Protein AF-A0A7C4X6X7-F1 (afdb_monomer_lite)

Sequence (60 aa):
RRNQQVLVQINSGALFVSAPGQALDEGKIGDLIRVRRGEKSDERIIYCTIQPDGTVRPHI

Secondary structure (DSSP, 8-state):
-TT-EEEEEEE-SS-EEEEEEEE-S---TT-EEEEEESSGGG-EEEEEEEPTTS-EEE--

Radius of gyration: 10.9 Å; chains: 1; bounding box: 23×27×26 Å

pLDDT: mean 93.11, std 5.36, range [70.38, 97.81]

Foldseek 3Di:
DAQDKAWEWDDPPVDTDIDIWGWHDDDDAQDWTWTWDDDDPPTDIFIWGQHPVRHTYTDD

Structure (mmCIF, N/CA/C/O backbone):
data_AF-A0A7C4X6X7-F1
#
_entry.id   AF-A0A7C4X6X7-F1
#
loop_
_atom_site.group_PDB
_atom_site.id
_atom_site.type_symbol
_atom_site.label_atom_id
_atom_site.label_alt_id
_atom_site.label_comp_id
_atom_site.label_asym_id
_atom_site.label_entity_id
_atom_site.label_seq_id
_atom_site.pdbx_PDB_ins_code
_atom_site.Cartn_x
_atom_site.Cartn_y
_atom_site.Cartn_z
_atom_site.occupancy
_atom_site.B_iso_or_equiv
_atom_site.auth_seq_id
_atom_site.auth_comp_id
_atom_site.auth_asym_id
_atom_site.auth_atom_id
_atom_site.pdbx_PDB_model_num
ATOM 1 N N . ARG A 1 1 ? -7.306 -2.731 7.492 1.00 92.94 1 ARG A N 1
ATOM 2 C CA . ARG A 1 1 ? -7.984 -1.967 8.574 1.00 92.94 1 ARG A CA 1
ATOM 3 C C . ARG A 1 1 ? -7.373 -0.574 8.652 1.00 92.94 1 ARG A C 1
ATOM 5 O O . ARG A 1 1 ? -6.234 -0.412 8.224 1.00 92.94 1 ARG A O 1
ATOM 12 N N . ARG A 1 2 ? -8.083 0.410 9.213 1.00 94.50 2 ARG A N 1
ATOM 13 C CA . ARG A 1 2 ? -7.558 1.770 9.388 1.00 94.50 2 ARG A CA 1
ATOM 14 C C . ARG A 1 2 ? -6.405 1.776 10.394 1.00 94.50 2 ARG A C 1
ATOM 16 O O . ARG A 1 2 ? -6.4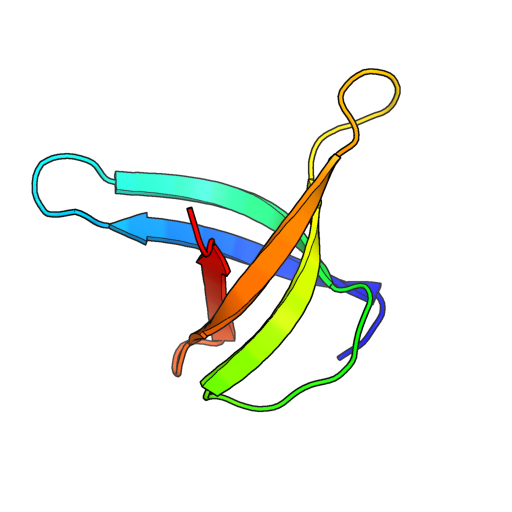00 0.996 11.341 1.00 94.50 2 ARG A O 1
ATOM 23 N N . ASN A 1 3 ? -5.428 2.651 10.169 1.00 94.69 3 ASN A N 1
ATOM 24 C CA . ASN A 1 3 ? -4.168 2.790 10.905 1.00 94.69 3 ASN A CA 1
ATOM 25 C C . ASN A 1 3 ? -3.259 1.552 10.892 1.00 94.69 3 ASN A C 1
ATOM 27 O O . ASN A 1 3 ? -2.221 1.558 11.554 1.00 94.69 3 ASN A O 1
ATOM 31 N N . GLN A 1 4 ? -3.611 0.517 10.127 1.00 95.25 4 GLN A N 1
ATOM 32 C CA . GLN A 1 4 ? -2.803 -0.685 9.979 1.00 95.25 4 GLN A CA 1
ATOM 33 C C . GLN A 1 4 ? -1.548 -0.383 9.156 1.00 95.25 4 GLN A C 1
ATOM 35 O O . GLN A 1 4 ? -1.611 0.330 8.151 1.00 95.25 4 GLN A O 1
ATOM 40 N N . GLN A 1 5 ? -0.416 -0.954 9.564 1.00 95.81 5 GLN A N 1
ATOM 41 C CA . GLN A 1 5 ? 0.796 -0.935 8.756 1.00 95.81 5 GLN A CA 1
ATOM 42 C C . GLN A 1 5 ? 0.614 -1.848 7.541 1.00 95.81 5 GLN A C 1
ATOM 44 O O . GLN A 1 5 ? 0.177 -2.993 7.666 1.00 95.81 5 GLN A O 1
ATOM 49 N N . VAL A 1 6 ? 0.924 -1.322 6.363 1.00 95.88 6 VAL A N 1
ATOM 50 C CA . VAL A 1 6 ? 0.784 -2.009 5.078 1.00 95.88 6 VAL A CA 1
ATOM 51 C C . VAL A 1 6 ? 2.086 -1.906 4.296 1.00 95.88 6 VAL A C 1
ATOM 53 O O . VAL A 1 6 ? 2.872 -0.976 4.491 1.00 95.88 6 VAL A O 1
ATOM 56 N N . LEU A 1 7 ? 2.310 -2.857 3.393 1.00 96.62 7 LEU A N 1
ATOM 57 C CA . LEU A 1 7 ? 3.435 -2.822 2.469 1.00 96.62 7 LEU A CA 1
ATOM 58 C C . LEU A 1 7 ? 2.946 -2.321 1.110 1.00 96.62 7 LEU A C 1
ATOM 60 O O . LEU A 1 7 ? 2.104 -2.953 0.475 1.00 96.62 7 LEU A O 1
ATOM 64 N N . VAL A 1 8 ? 3.470 -1.178 0.679 1.00 95.25 8 VAL A N 1
ATOM 65 C CA . VAL A 1 8 ? 3.254 -0.644 -0.666 1.00 95.25 8 VAL A CA 1
ATOM 66 C C . VAL A 1 8 ? 4.195 -1.369 -1.616 1.00 95.25 8 VAL A C 1
ATOM 68 O O . VAL A 1 8 ? 5.398 -1.386 -1.359 1.00 95.25 8 VAL A O 1
ATOM 71 N N . GLN A 1 9 ? 3.677 -1.940 -2.702 1.00 95.44 9 GLN A N 1
ATOM 72 C CA . GLN A 1 9 ? 4.473 -2.661 -3.694 1.00 95.44 9 GLN A CA 1
ATOM 73 C C . GLN A 1 9 ? 4.206 -2.168 -5.117 1.00 95.44 9 GLN A C 1
ATOM 75 O O . GLN A 1 9 ? 3.064 -1.966 -5.527 1.00 95.44 9 GLN A O 1
ATOM 80 N N . ILE A 1 10 ? 5.283 -2.012 -5.884 1.00 91.88 10 ILE A N 1
ATOM 81 C CA . ILE A 1 10 ? 5.260 -1.803 -7.332 1.00 91.88 10 ILE A CA 1
ATOM 82 C C . ILE A 1 10 ? 6.062 -2.939 -7.951 1.00 91.88 10 ILE A C 1
ATOM 84 O O . ILE A 1 10 ? 7.241 -3.097 -7.641 1.00 91.88 10 ILE A O 1
ATOM 88 N N . ASN A 1 11 ? 5.421 -3.708 -8.827 1.00 88.88 11 ASN A N 1
ATOM 89 C CA . ASN A 1 11 ? 6.069 -4.730 -9.635 1.00 88.88 11 ASN A CA 1
ATOM 90 C C . ASN A 1 11 ? 5.701 -4.499 -11.105 1.00 88.88 11 ASN A C 1
ATOM 92 O O . ASN A 1 11 ? 4.554 -4.709 -11.497 1.00 88.88 11 ASN A O 1
ATOM 96 N N . SER A 1 12 ? 6.665 -4.032 -11.896 1.00 84.38 12 SER A N 1
ATOM 97 C CA . SER A 1 12 ? 6.523 -3.818 -13.344 1.00 84.38 12 SER A CA 1
ATOM 98 C C . SER A 1 12 ? 7.376 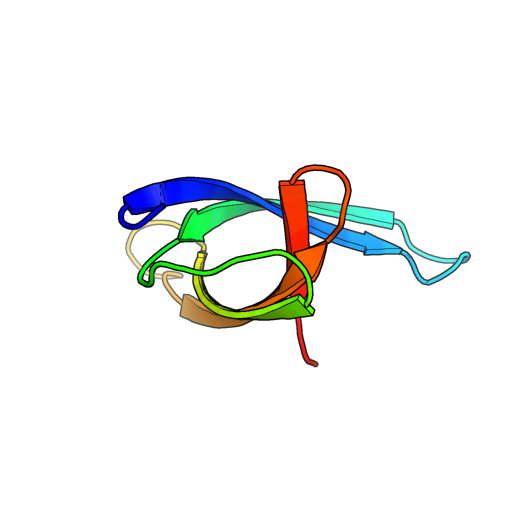-4.789 -14.171 1.00 84.38 12 SER A C 1
ATOM 100 O O . SER A 1 12 ? 7.649 -4.534 -15.342 1.00 84.38 12 SER A O 1
ATOM 102 N N . GLY A 1 13 ? 7.841 -5.890 -13.568 1.00 85.31 13 GLY A N 1
ATOM 103 C CA . GLY A 1 13 ? 8.746 -6.864 -14.187 1.00 85.31 13 GLY A CA 1
ATOM 104 C C . GLY A 1 13 ? 10.202 -6.391 -14.266 1.00 85.31 13 GLY A C 1
ATOM 105 O O . GLY A 1 13 ? 11.099 -7.127 -13.877 1.00 85.31 13 GLY A O 1
ATOM 106 N N . ALA A 1 14 ? 10.443 -5.151 -14.701 1.00 89.19 14 ALA A N 1
ATOM 107 C CA . ALA A 1 14 ? 11.779 -4.542 -14.726 1.00 89.19 14 ALA A CA 1
ATOM 108 C C . ALA A 1 14 ? 12.173 -3.884 -13.392 1.00 89.19 14 ALA A C 1
ATOM 110 O O . ALA A 1 14 ? 13.354 -3.665 -13.128 1.00 89.19 14 ALA A O 1
ATOM 111 N N . LEU A 1 15 ? 11.186 -3.548 -12.558 1.00 86.00 15 LEU A N 1
ATOM 112 C CA . LEU A 1 15 ? 11.387 -2.867 -11.289 1.00 86.00 15 LEU A CA 1
ATOM 113 C C . LEU A 1 15 ? 10.484 -3.480 -10.217 1.00 86.00 15 LEU A C 1
ATOM 115 O O . LEU A 1 15 ? 9.270 -3.597 -10.401 1.00 86.00 15 LEU A O 1
ATOM 119 N N . PHE A 1 16 ? 11.097 -3.827 -9.086 1.00 91.06 16 PHE A N 1
ATOM 120 C CA . PHE A 1 16 ? 10.409 -4.219 -7.865 1.00 91.06 16 PHE A CA 1
ATOM 121 C C . PHE A 1 16 ? 10.774 -3.238 -6.751 1.00 91.06 16 PHE A C 1
ATOM 123 O O . PHE A 1 16 ? 11.931 -3.158 -6.341 1.00 91.06 16 PHE A O 1
ATOM 130 N N . VAL A 1 17 ? 9.789 -2.480 -6.269 1.00 91.31 17 VAL A N 1
ATOM 131 C CA . VAL A 1 17 ? 9.956 -1.573 -5.126 1.00 91.31 17 VAL A CA 1
ATOM 132 C C . VAL A 1 17 ? 8.930 -1.923 -4.070 1.00 91.31 17 VAL A C 1
ATOM 134 O O . VAL A 1 17 ? 7.738 -2.018 -4.361 1.00 91.31 17 VAL A O 1
ATOM 137 N N . SER A 1 18 ? 9.391 -2.048 -2.830 1.00 93.50 18 SER A N 1
ATOM 138 C CA . SER A 1 18 ? 8.532 -2.205 -1.663 1.00 93.50 18 SER A CA 1
ATOM 139 C C . SER A 1 18 ? 8.837 -1.141 -0.622 1.00 93.50 18 SER A C 1
ATOM 141 O O . SER A 1 18 ? 10.005 -0.835 -0.380 1.00 93.50 18 SER A O 1
ATOM 143 N N . ALA A 1 19 ? 7.808 -0.612 0.030 1.00 93.50 19 ALA A N 1
ATOM 144 C CA . ALA A 1 19 ? 7.998 0.325 1.123 1.00 93.50 19 ALA A CA 1
ATOM 145 C C . ALA A 1 19 ? 6.876 0.273 2.167 1.00 93.50 19 ALA A C 1
ATOM 147 O O . ALA A 1 19 ? 5.719 0.052 1.807 1.00 93.50 19 ALA A O 1
ATOM 148 N N . PRO A 1 20 ? 7.182 0.524 3.452 1.00 95.00 20 PRO A N 1
ATOM 149 C CA . PRO A 1 20 ? 6.167 0.564 4.495 1.00 95.00 20 PRO A CA 1
ATOM 150 C C . PRO A 1 20 ? 5.277 1.804 4.357 1.00 95.00 20 PRO A C 1
ATOM 152 O O . PRO A 1 20 ? 5.746 2.890 4.011 1.00 95.00 20 PRO A O 1
ATOM 155 N N . GLY A 1 21 ? 3.997 1.650 4.678 1.00 95.06 21 GLY A N 1
ATOM 156 C CA . GLY A 1 21 ? 3.034 2.740 4.792 1.00 95.06 21 GLY A CA 1
ATOM 157 C C . GLY A 1 21 ? 1.974 2.446 5.849 1.00 95.06 21 GLY A C 1
ATOM 158 O O . GLY A 1 21 ? 1.917 1.352 6.412 1.00 95.06 21 GLY A O 1
ATOM 159 N N . GLN A 1 22 ? 1.124 3.428 6.121 1.00 96.81 22 GLN A N 1
ATOM 160 C CA . GLN A 1 22 ? 0.009 3.299 7.054 1.00 96.81 22 GLN A CA 1
ATOM 161 C C . GLN A 1 22 ? -1.315 3.528 6.329 1.00 96.81 22 GLN A C 1
ATOM 163 O O . GLN A 1 22 ? -1.513 4.574 5.712 1.00 96.81 22 GLN A O 1
ATOM 168 N N . ALA A 1 23 ? -2.229 2.562 6.411 1.00 97.31 23 ALA A N 1
ATOM 169 C CA . ALA A 1 23 ? -3.570 2.696 5.856 1.00 97.31 23 ALA A CA 1
ATOM 170 C C . ALA A 1 23 ? -4.356 3.767 6.625 1.00 97.31 23 ALA A C 1
ATOM 172 O O . ALA A 1 23 ? -4.448 3.714 7.850 1.00 97.31 23 ALA A O 1
ATOM 173 N N . LEU A 1 24 ? -4.938 4.731 5.917 1.00 97.50 24 LEU A N 1
ATOM 174 C CA . LEU A 1 24 ? -5.776 5.778 6.511 1.00 97.50 24 LEU A CA 1
ATOM 175 C C . LEU A 1 24 ? -7.265 5.435 6.484 1.00 97.50 24 LEU A C 1
ATOM 177 O O . LEU A 1 24 ? -8.031 5.992 7.274 1.00 97.50 24 LEU A O 1
ATOM 181 N N . ASP A 1 25 ? -7.633 4.485 5.628 1.00 97.50 25 ASP A N 1
ATOM 182 C CA . ASP A 1 25 ? -8.996 4.019 5.415 1.00 97.50 25 ASP A CA 1
ATOM 183 C C . ASP A 1 25 ? -9.116 2.521 5.728 1.00 97.50 25 ASP A C 1
ATOM 185 O O . ASP A 1 25 ? -8.130 1.779 5.809 1.00 97.50 25 ASP A O 1
ATOM 189 N N . GLU A 1 26 ? -10.351 2.074 5.923 1.00 96.38 26 GLU A N 1
ATOM 190 C CA . GLU A 1 26 ? -10.693 0.655 5.890 1.00 96.38 26 GLU A CA 1
ATOM 191 C C . GLU A 1 26 ? -11.036 0.237 4.464 1.00 96.38 26 GLU A C 1
ATOM 193 O O . GLU A 1 26 ? -11.456 1.057 3.654 1.00 96.38 26 GLU A O 1
ATOM 198 N N . GLY A 1 27 ? -10.852 -1.042 4.159 1.00 95.31 27 GLY A N 1
ATOM 199 C CA . GLY A 1 27 ? -11.155 -1.578 2.842 1.00 95.31 27 GLY A CA 1
ATOM 200 C C . GLY A 1 27 ? -10.945 -3.083 2.784 1.00 95.31 27 GLY A C 1
ATOM 201 O O . GLY A 1 27 ? -10.354 -3.686 3.690 1.00 95.31 27 GLY A O 1
ATOM 202 N N . LYS A 1 28 ? -11.440 -3.668 1.701 1.00 97.25 28 LYS A N 1
ATOM 203 C CA . LYS A 1 28 ? -11.266 -5.066 1.300 1.00 97.25 28 LYS A CA 1
ATOM 204 C C . LYS A 1 28 ? -10.460 -5.144 0.001 1.00 97.25 28 LYS A C 1
ATOM 206 O O . LYS A 1 28 ? -10.173 -4.137 -0.637 1.00 97.25 28 LYS A O 1
ATOM 211 N N . ILE A 1 29 ? -10.083 -6.360 -0.384 1.00 97.56 29 ILE A N 1
ATOM 212 C CA . ILE A 1 29 ? -9.358 -6.635 -1.632 1.00 97.56 29 ILE A CA 1
ATOM 213 C C . ILE A 1 29 ? -10.059 -5.946 -2.814 1.00 97.56 29 ILE A C 1
ATOM 215 O O . ILE A 1 29 ? -11.269 -6.088 -2.981 1.00 97.56 29 ILE A O 1
ATOM 219 N N . GLY A 1 30 ? -9.285 -5.213 -3.619 1.00 97.00 30 GLY A N 1
ATOM 220 C CA . GLY A 1 30 ? -9.767 -4.443 -4.767 1.00 97.00 30 GLY A CA 1
ATOM 221 C C . GLY A 1 30 ? -10.176 -2.998 -4.462 1.00 97.00 30 GLY A C 1
ATOM 222 O O . GLY A 1 30 ? -10.244 -2.198 -5.395 1.00 97.00 30 GLY A O 1
ATOM 223 N N . ASP A 1 31 ? -10.388 -2.626 -3.197 1.00 97.81 31 ASP A N 1
ATOM 224 C CA . ASP A 1 31 ? -10.742 -1.248 -2.845 1.00 97.81 31 ASP A CA 1
ATOM 225 C C . ASP A 1 31 ? -9.546 -0.302 -3.017 1.00 97.81 31 A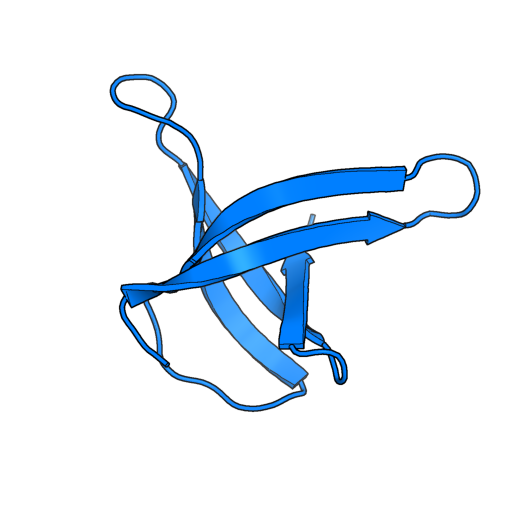SP A C 1
ATOM 227 O O . ASP A 1 31 ? -8.392 -0.665 -2.755 1.00 97.81 31 ASP A O 1
ATOM 231 N N . LEU A 1 32 ? -9.839 0.938 -3.414 1.00 97.44 32 LEU A N 1
ATOM 232 C CA . LEU A 1 32 ? -8.888 2.045 -3.419 1.00 97.44 32 LEU A CA 1
ATOM 233 C C . LEU A 1 32 ? -8.906 2.735 -2.049 1.00 97.44 32 LEU A C 1
ATOM 235 O O . LEU A 1 32 ? -9.926 3.287 -1.645 1.00 97.44 32 LEU A O 1
ATOM 239 N N . ILE A 1 33 ? -7.771 2.734 -1.355 1.00 97.62 33 ILE A N 1
ATOM 240 C CA . ILE A 1 33 ? -7.608 3.344 -0.032 1.00 97.62 33 ILE A CA 1
ATOM 241 C C . ILE A 1 33 ? -6.491 4.384 -0.031 1.00 97.62 33 ILE A C 1
ATOM 243 O O . ILE A 1 33 ? -5.550 4.313 -0.825 1.00 97.62 33 ILE A O 1
ATOM 247 N N . ARG A 1 34 ? -6.550 5.332 0.905 1.00 97.56 34 ARG A N 1
ATOM 248 C CA . ARG A 1 34 ? -5.440 6.252 1.166 1.00 97.56 34 ARG A CA 1
ATOM 249 C C . ARG A 1 34 ? -4.396 5.596 2.059 1.00 97.56 34 ARG A C 1
ATOM 251 O O . ARG A 1 34 ? -4.716 4.968 3.071 1.00 97.56 34 ARG A O 1
ATOM 258 N N . VAL A 1 35 ? -3.133 5.795 1.709 1.00 96.94 35 VAL A N 1
ATOM 259 C CA . VAL A 1 35 ? -1.974 5.286 2.438 1.00 96.94 35 VAL A CA 1
ATOM 260 C C . VAL A 1 35 ? -0.996 6.423 2.675 1.00 96.94 35 VAL A C 1
ATOM 262 O O . VAL A 1 35 ? -0.632 7.157 1.762 1.00 96.94 35 VAL A O 1
ATOM 265 N N . ARG A 1 36 ? -0.559 6.556 3.921 1.00 96.00 36 ARG A N 1
ATOM 266 C CA . ARG A 1 36 ? 0.446 7.518 4.365 1.00 96.00 36 ARG A CA 1
ATOM 267 C C . ARG A 1 36 ? 1.829 6.887 4.269 1.00 96.00 36 ARG A C 1
ATOM 269 O O . ARG A 1 36 ? 2.031 5.777 4.764 1.00 96.00 36 ARG A O 1
ATOM 276 N N . ARG A 1 37 ? 2.766 7.565 3.616 1.00 92.25 37 ARG A N 1
ATOM 277 C CA . ARG A 1 37 ? 4.138 7.107 3.346 1.00 92.25 37 ARG A CA 1
ATOM 278 C C . ARG A 1 37 ? 5.134 8.204 3.701 1.00 92.25 37 ARG A C 1
ATOM 280 O O . ARG A 1 37 ? 4.817 9.373 3.537 1.00 92.25 37 ARG A O 1
ATOM 287 N N . GLY A 1 38 ? 6.341 7.808 4.103 1.00 87.75 38 GLY A N 1
ATOM 288 C CA . GLY A 1 38 ? 7.405 8.732 4.511 1.00 87.75 38 GLY A CA 1
ATOM 289 C C . GLY A 1 38 ? 7.356 9.072 6.002 1.00 87.75 38 GLY A C 1
ATOM 290 O O . GLY A 1 38 ? 6.442 8.655 6.712 1.00 87.75 38 GLY A O 1
ATOM 291 N N . GLU A 1 39 ? 8.359 9.811 6.469 1.00 83.19 39 GLU A N 1
ATOM 292 C CA . GLU A 1 39 ? 8.453 10.294 7.847 1.00 83.19 39 GLU A CA 1
ATOM 293 C C . GLU A 1 39 ? 8.615 11.817 7.863 1.00 83.19 39 GLU A C 1
ATOM 295 O O . GLU A 1 39 ? 9.326 12.381 7.029 1.00 83.19 39 GLU A O 1
ATOM 300 N N . LYS A 1 40 ? 8.001 12.474 8.856 1.00 81.25 40 LYS A N 1
ATOM 301 C CA . LYS A 1 40 ? 8.159 13.906 9.157 1.00 81.25 40 LYS A CA 1
ATOM 302 C C . LYS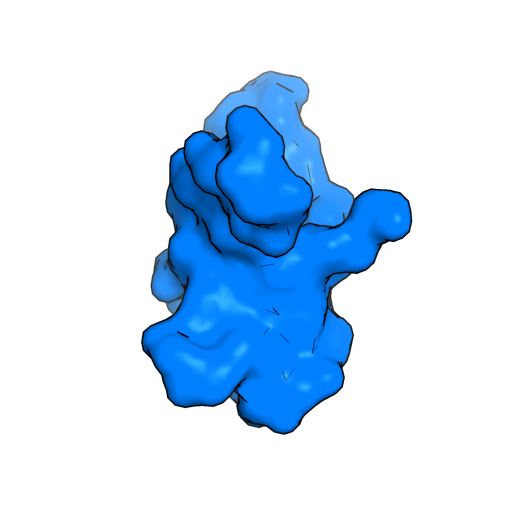 A 1 40 ? 7.942 14.802 7.926 1.00 81.25 40 LYS A C 1
ATOM 304 O O . LYS A 1 40 ? 6.805 15.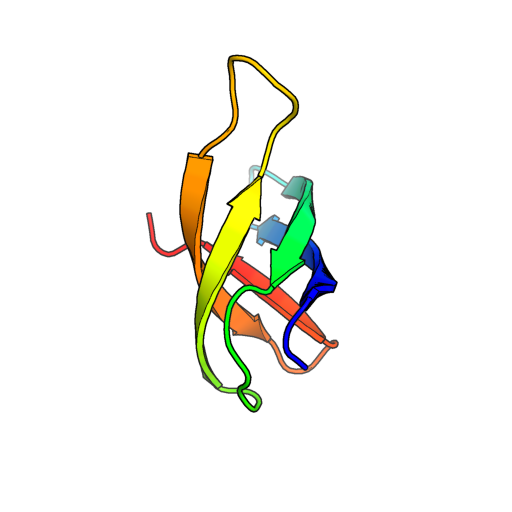053 7.548 1.00 81.25 40 LYS A O 1
ATOM 309 N N . SER A 1 41 ? 9.024 15.302 7.330 1.00 80.25 41 SER A N 1
ATOM 310 C CA . SER A 1 41 ? 9.006 16.314 6.270 1.00 80.25 41 SER A CA 1
ATOM 311 C C . SER A 1 41 ? 8.666 15.757 4.885 1.00 80.25 41 SER A C 1
ATOM 313 O O . SER A 1 41 ? 8.236 16.523 4.028 1.00 80.25 41 SER A O 1
ATOM 315 N N . ASP A 1 42 ? 8.812 14.444 4.674 1.00 84.69 42 ASP A N 1
ATOM 316 C CA . ASP A 1 42 ? 8.538 13.774 3.390 1.00 84.69 42 ASP A CA 1
ATOM 317 C C . ASP A 1 42 ? 7.247 12.944 3.422 1.00 84.69 42 ASP A C 1
ATOM 319 O O . ASP A 1 42 ? 7.031 12.051 2.596 1.00 84.69 42 ASP A O 1
ATOM 323 N N . GLU A 1 43 ? 6.380 13.216 4.398 1.00 89.56 43 GLU A N 1
ATOM 324 C CA . GLU A 1 43 ? 5.105 12.530 4.531 1.00 89.56 43 GLU A CA 1
ATOM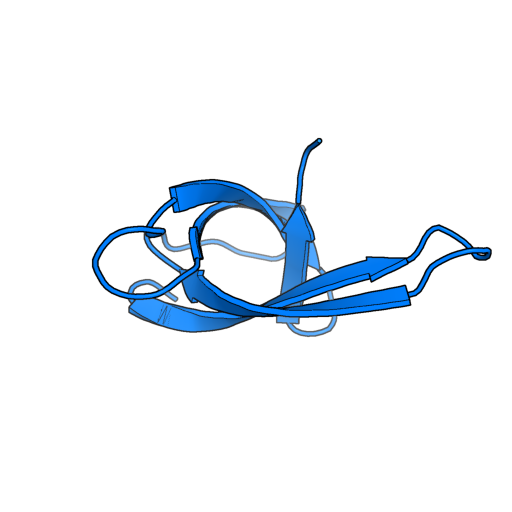 325 C C . GLU A 1 43 ? 4.187 12.849 3.342 1.00 89.56 43 GLU A C 1
ATOM 327 O O . GLU A 1 43 ? 3.891 14.006 3.035 1.00 89.56 43 GLU A O 1
ATOM 332 N N . ARG A 1 44 ? 3.712 11.804 2.661 1.00 92.25 44 ARG A N 1
ATOM 333 C CA . ARG A 1 44 ? 2.762 11.909 1.553 1.00 92.25 44 ARG A CA 1
ATOM 334 C C . ARG A 1 44 ? 1.615 10.933 1.720 1.00 92.25 44 ARG A C 1
ATOM 336 O O . ARG A 1 44 ? 1.790 9.806 2.180 1.00 92.25 44 ARG A O 1
ATOM 343 N N . ILE A 1 45 ? 0.439 11.370 1.286 1.00 95.19 45 ILE A N 1
ATOM 344 C CA . ILE A 1 45 ? -0.734 10.515 1.135 1.00 95.19 45 ILE A CA 1
ATOM 345 C C . ILE A 1 45 ? -0.808 10.097 -0.329 1.00 95.19 45 ILE A C 1
ATOM 347 O O . ILE A 1 45 ? -0.836 10.943 -1.219 1.00 95.19 45 ILE A O 1
ATOM 351 N N . ILE A 1 46 ? -0.837 8.792 -0.565 1.00 95.31 46 ILE A N 1
ATOM 352 C CA . ILE A 1 46 ? -0.983 8.183 -1.887 1.00 95.31 46 ILE A CA 1
ATOM 353 C C . ILE A 1 46 ? -2.230 7.302 -1.911 1.00 95.31 46 ILE A C 1
ATOM 355 O O . ILE A 1 46 ? -2.660 6.795 -0.874 1.00 95.31 46 ILE A O 1
ATOM 359 N N . TYR A 1 47 ? -2.811 7.115 -3.092 1.00 96.81 47 TYR A N 1
ATOM 360 C CA . TYR A 1 47 ? -3.930 6.199 -3.289 1.00 96.81 47 TYR A CA 1
ATOM 361 C C . TYR A 1 47 ? -3.405 4.838 -3.730 1.00 96.81 47 TYR A C 1
ATOM 363 O O . TYR A 1 47 ? -2.600 4.753 -4.659 1.00 96.81 47 TYR A O 1
ATOM 371 N N . CYS A 1 48 ? -3.862 3.777 -3.072 1.00 96.88 48 CYS A N 1
ATOM 372 C CA . CYS A 1 48 ? -3.428 2.419 -3.360 1.00 96.88 48 CYS A CA 1
ATOM 373 C C . CYS A 1 48 ? -4.606 1.446 -3.410 1.00 96.88 48 CYS A C 1
ATOM 375 O O . CYS A 1 48 ? -5.535 1.547 -2.615 1.00 96.88 48 CYS A O 1
ATOM 377 N N . THR A 1 49 ? -4.533 0.461 -4.301 1.00 97.75 49 THR A N 1
ATOM 378 C CA . THR A 1 49 ? -5.487 -0.648 -4.382 1.00 97.75 49 THR A CA 1
ATOM 379 C C . THR A 1 49 ? -5.028 -1.814 -3.514 1.00 97.75 49 THR A C 1
ATOM 381 O O . THR A 1 49 ? -3.888 -2.271 -3.657 1.00 97.75 49 THR A O 1
ATOM 384 N N . ILE A 1 50 ? -5.913 -2.333 -2.661 1.00 97.50 50 ILE A N 1
ATOM 385 C CA . ILE A 1 50 ? -5.631 -3.502 -1.813 1.00 97.50 50 ILE A CA 1
ATOM 386 C C . ILE A 1 50 ? -5.490 -4.758 -2.679 1.00 97.50 50 ILE A C 1
ATOM 388 O O . ILE A 1 50 ? -6.390 -5.096 -3.450 1.00 97.50 50 ILE A O 1
ATOM 392 N N . GLN A 1 51 ? -4.367 -5.454 -2.533 1.00 97.12 51 GLN A N 1
ATOM 393 C CA . GLN A 1 51 ? -4.058 -6.691 -3.245 1.00 97.12 51 GLN A CA 1
ATOM 394 C C . GLN A 1 51 ? -4.508 -7.933 -2.448 1.00 97.12 51 GLN A C 1
ATOM 396 O O . GLN A 1 51 ? -4.695 -7.849 -1.230 1.00 97.12 51 GLN A O 1
ATOM 401 N N . PRO A 1 52 ? -4.683 -9.101 -3.102 1.00 96.06 52 PRO A N 1
ATOM 402 C CA . PRO A 1 52 ? -5.122 -10.333 -2.435 1.00 96.06 52 PRO A CA 1
ATOM 403 C C . PRO A 1 52 ? -4.180 -10.856 -1.344 1.00 96.06 52 PRO A C 1
ATOM 405 O O . PRO A 1 52 ? -4.628 -11.529 -0.421 1.00 96.06 52 PRO A O 1
ATOM 408 N N . ASP A 1 53 ? -2.890 -10.540 -1.434 1.00 93.38 53 ASP A N 1
ATOM 409 C CA . ASP A 1 53 ? -1.863 -10.918 -0.456 1.00 93.38 53 ASP A CA 1
ATOM 410 C C . ASP A 1 53 ? -1.790 -9.963 0.755 1.00 93.38 53 ASP A C 1
ATOM 412 O O . ASP A 1 53 ? -0.944 -10.125 1.634 1.00 93.38 53 ASP A O 1
ATOM 416 N N . GLY A 1 54 ? -2.680 -8.965 0.817 1.00 91.12 54 GLY A N 1
ATOM 417 C CA . GLY A 1 54 ? -2.729 -7.961 1.880 1.00 91.12 54 GLY A CA 1
ATOM 418 C C . GLY A 1 54 ? -1.779 -6.777 1.681 1.00 91.12 54 GLY A C 1
ATOM 419 O O . GLY A 1 54 ? -1.778 -5.858 2.506 1.00 91.12 54 GLY A O 1
ATOM 420 N N . THR A 1 55 ? -0.996 -6.760 0.600 1.00 95.50 55 THR A N 1
ATOM 421 C CA . THR A 1 55 ? -0.204 -5.592 0.196 1.00 95.50 55 THR A CA 1
ATOM 422 C C . THR A 1 55 ? -1.087 -4.556 -0.499 1.00 95.50 55 THR A C 1
ATOM 424 O O . THR A 1 55 ? -2.286 -4.757 -0.722 1.00 95.50 55 THR A O 1
ATOM 427 N N . VAL A 1 56 ? -0.513 -3.399 -0.821 1.00 96.94 56 VAL A N 1
ATOM 428 C CA . VAL A 1 56 ? -1.224 -2.338 -1.535 1.00 96.94 56 VAL A CA 1
ATOM 429 C C . VAL A 1 56 ? -0.410 -1.870 -2.736 1.00 96.94 56 VAL A C 1
ATOM 431 O O . VAL A 1 56 ? 0.794 -1.634 -2.634 1.00 96.94 56 VAL A O 1
ATOM 434 N N . ARG A 1 57 ? -1.066 -1.708 -3.886 1.00 96.06 57 ARG A N 1
ATOM 435 C CA . ARG A 1 57 ? -0.430 -1.225 -5.118 1.00 96.06 57 ARG A CA 1
ATOM 436 C C . ARG A 1 57 ? -0.779 0.244 -5.337 1.00 96.06 57 ARG A C 1
ATOM 438 O O . ARG A 1 57 ? -1.971 0.540 -5.401 1.00 96.06 57 ARG A O 1
ATOM 445 N N . PRO A 1 58 ? 0.190 1.160 -5.472 1.00 94.06 58 PRO A N 1
ATOM 446 C CA . PRO A 1 58 ? -0.116 2.560 -5.716 1.00 94.06 58 PRO A CA 1
ATOM 447 C C . PRO A 1 58 ? -0.749 2.750 -7.097 1.00 94.06 58 PRO A C 1
ATOM 449 O O . PRO A 1 58 ? -0.405 2.058 -8.059 1.00 94.06 58 PRO A O 1
ATOM 452 N N . HIS A 1 59 ? -1.690 3.684 -7.173 1.00 87.69 59 HIS A N 1
ATOM 453 C CA . HIS A 1 59 ? -2.219 4.203 -8.426 1.00 87.69 59 HIS A CA 1
ATOM 454 C C . HIS A 1 59 ? -1.353 5.411 -8.805 1.00 87.69 59 HIS A C 1
ATOM 456 O O . HIS A 1 59 ? -1.460 6.466 -8.179 1.00 87.69 59 HIS A O 1
ATOM 462 N N . ILE A 1 60 ? -0.417 5.198 -9.732 1.00 70.38 60 ILE A N 1
ATOM 463 C CA . ILE A 1 60 ? 0.454 6.227 -10.324 1.00 70.38 60 ILE A CA 1
ATOM 464 C C . ILE A 1 60 ? -0.059 6.624 -11.701 1.00 70.38 60 ILE A C 1
ATOM 466 O O . ILE A 1 60 ? -0.636 5.739 -12.373 1.00 70.38 60 ILE A O 1
#